Protein AF-Q9BUY7-3-F1 (afdb_monomer_lite)

Foldseek 3Di:
DLLCVLPPPPPQFHDLVSVQSSCCVLPVDGDDPVRSVVLQVVDDPPDNHHHPVSSVVVSVVVVVVVVVVVVVVVVVCLLPVVPPVDHDLVSQVVSCCVVPVPDDSVVSVVVVCVVPVD

Secondary structure (DSSP, 8-state):
-HHHHHSGGG-SEE-HHHHHHHHHHHHSSPPPHHHHHHHHHTS-TTSSSEEHHHHHHHHHHHHHHHHHHHHHHHHHHHH-TT--SS--HHHHHHHHHHH-TTS-HHHHHHHHHHHH--

Radius of gyration: 21.64 Å; chains: 1; bounding box: 47×25×59 Å

Structure (mmCIF, N/CA/C/O backbone):
data_AF-Q9BUY7-3-F1
#
_entry.id   AF-Q9BUY7-3-F1
#
loop_
_atom_site.group_PDB
_atom_site.id
_atom_site.type_symbol
_atom_site.label_atom_id
_atom_site.label_alt_id
_atom_site.label_comp_id
_atom_site.label_asym_id
_atom_site.label_entity_id
_atom_site.label_seq_id
_atom_site.pdbx_PDB_ins_code
_atom_site.Cartn_x
_atom_site.Cartn_y
_atom_site.Cartn_z
_atom_site.occupancy
_atom_site.B_iso_or_equiv
_atom_site.auth_seq_id
_atom_site.auth_comp_id
_atom_site.auth_asym_id
_atom_site.auth_atom_id
_atom_site.pdbx_PDB_model_num
ATOM 1 N N . MET A 1 1 ? 7.498 -10.804 -15.806 1.00 86.81 1 MET A N 1
ATOM 2 C CA . MET A 1 1 ? 6.366 -10.489 -16.703 1.00 86.81 1 MET A CA 1
ATOM 3 C C . MET A 1 1 ? 6.239 -8.985 -16.887 1.00 86.81 1 MET A C 1
ATOM 5 O O . MET A 1 1 ? 6.609 -8.541 -17.957 1.00 86.81 1 MET A O 1
ATOM 9 N N . VAL A 1 2 ? 5.883 -8.197 -15.861 1.00 96.00 2 VAL A N 1
ATOM 10 C CA . VAL A 1 2 ? 5.723 -6.731 -16.019 1.00 96.00 2 VAL A CA 1
ATOM 11 C C . VAL A 1 2 ? 6.995 -6.019 -16.479 1.00 96.00 2 VAL A C 1
ATOM 13 O O . VAL A 1 2 ? 6.930 -5.287 -17.450 1.00 96.00 2 VAL A O 1
ATOM 16 N N . PHE A 1 3 ? 8.156 -6.278 -15.862 1.00 96.69 3 PHE A N 1
ATOM 17 C CA . PHE A 1 3 ? 9.410 -5.631 -16.286 1.00 96.69 3 PHE A CA 1
ATOM 18 C C . PHE A 1 3 ? 9.669 -5.812 -17.788 1.00 96.69 3 PHE A C 1
ATOM 20 O O . PHE A 1 3 ? 9.788 -4.838 -18.512 1.00 96.69 3 PHE A O 1
ATOM 27 N N . LYS A 1 4 ? 9.656 -7.063 -18.268 1.00 96.25 4 LYS A N 1
ATOM 28 C CA . LYS A 1 4 ? 9.855 -7.379 -19.691 1.00 96.25 4 LYS A CA 1
ATOM 29 C C . LYS A 1 4 ? 8.769 -6.795 -20.601 1.00 96.25 4 LYS A C 1
ATOM 31 O O . LYS A 1 4 ? 9.050 -6.545 -21.759 1.00 96.25 4 LYS A O 1
ATOM 36 N N . ALA A 1 5 ? 7.544 -6.634 -20.099 1.00 96.25 5 ALA A N 1
ATOM 37 C CA . ALA A 1 5 ? 6.442 -6.052 -20.862 1.00 96.25 5 ALA A CA 1
ATOM 38 C C . ALA A 1 5 ? 6.545 -4.523 -20.978 1.00 96.25 5 ALA A C 1
ATOM 40 O O . ALA A 1 5 ? 5.991 -3.958 -21.911 1.00 96.25 5 ALA A O 1
ATOM 41 N N . CYS A 1 6 ? 7.219 -3.864 -20.032 1.00 96.94 6 CYS A N 1
ATOM 42 C CA . CYS A 1 6 ? 7.407 -2.413 -20.030 1.00 96.94 6 CYS A CA 1
ATOM 43 C C . CYS A 1 6 ? 8.760 -1.974 -20.597 1.00 96.94 6 CYS A C 1
ATOM 45 O O . CYS A 1 6 ? 8.891 -0.817 -20.970 1.00 96.94 6 CYS A O 1
ATOM 47 N N . ASP A 1 7 ? 9.760 -2.857 -20.630 1.00 96.25 7 ASP A N 1
ATOM 48 C CA . ASP A 1 7 ? 11.069 -2.610 -21.241 1.00 96.25 7 ASP A CA 1
ATOM 49 C C . ASP A 1 7 ? 10.941 -2.575 -22.772 1.00 96.25 7 ASP A C 1
ATOM 51 O O . ASP A 1 7 ? 11.234 -3.556 -23.465 1.00 96.25 7 ASP A O 1
ATOM 55 N N . GLU A 1 8 ? 10.431 -1.448 -23.277 1.00 90.12 8 GLU A N 1
ATOM 56 C CA . GLU A 1 8 ? 10.335 -1.158 -24.707 1.00 90.12 8 GLU A CA 1
ATOM 57 C C . GLU A 1 8 ? 11.715 -1.312 -25.349 1.00 90.12 8 GLU A C 1
ATOM 59 O O . GLU A 1 8 ? 12.708 -0.842 -24.795 1.00 90.12 8 GLU A O 1
ATOM 64 N N . ASP A 1 9 ? 11.772 -1.985 -26.496 1.00 91.06 9 ASP A N 1
ATOM 65 C CA . ASP A 1 9 ? 12.999 -2.324 -27.232 1.00 91.06 9 ASP A CA 1
ATOM 66 C C . ASP A 1 9 ? 13.968 -3.288 -26.521 1.00 91.06 9 ASP A C 1
ATOM 68 O O . ASP A 1 9 ? 15.078 -3.507 -27.001 1.00 91.06 9 ASP A O 1
ATOM 72 N N . HIS A 1 10 ? 13.556 -3.917 -25.411 1.00 93.19 10 HIS A N 1
ATOM 73 C CA . HIS A 1 10 ? 14.357 -4.919 -24.689 1.00 93.19 10 HIS A CA 1
ATOM 74 C C . HIS A 1 10 ? 15.748 -4.413 -24.269 1.00 93.19 10 HIS A C 1
ATOM 76 O O . HIS A 1 10 ? 16.751 -5.124 -24.377 1.00 93.19 10 HIS A O 1
ATOM 82 N N . LYS A 1 11 ? 15.810 -3.180 -23.762 1.00 94.31 11 LYS A N 1
ATOM 83 C CA . LYS A 1 11 ? 17.046 -2.482 -23.377 1.00 94.31 11 LYS A CA 1
ATOM 84 C C . LYS A 1 11 ? 17.710 -3.096 -22.141 1.00 94.31 11 LYS A C 1
ATOM 86 O O . LYS A 1 11 ? 18.879 -2.832 -21.864 1.00 94.31 11 LYS A O 1
ATOM 91 N N . GLY A 1 12 ? 16.962 -3.875 -21.358 1.00 94.44 12 GLY A N 1
ATOM 92 C CA . GLY A 1 12 ? 17.393 -4.440 -20.081 1.00 94.44 12 GLY A CA 1
ATOM 93 C C . GLY A 1 12 ? 17.188 -3.501 -18.888 1.00 94.44 12 GLY A C 1
ATOM 94 O O . GLY A 1 12 ? 17.586 -3.838 -17.769 1.00 94.44 12 GLY A O 1
ATOM 95 N N . TYR A 1 13 ? 16.556 -2.342 -19.092 1.00 94.94 13 TYR A N 1
ATOM 96 C CA . TYR A 1 13 ? 16.256 -1.358 -18.053 1.00 94.94 13 TYR A CA 1
ATOM 97 C C . TYR A 1 13 ? 14.959 -0.606 -18.361 1.00 94.94 13 TYR A C 1
ATOM 99 O O . TYR A 1 13 ? 14.619 -0.382 -19.516 1.00 94.94 13 TYR A O 1
ATOM 107 N N . LEU A 1 14 ? 14.259 -0.149 -17.321 1.00 95.75 14 LEU A N 1
ATOM 108 C CA . LEU A 1 14 ? 13.078 0.696 -17.487 1.00 95.75 14 LEU A CA 1
ATOM 109 C C . LEU A 1 14 ? 13.476 2.166 -17.530 1.00 95.75 14 LEU A C 1
ATOM 111 O O . LEU A 1 14 ? 14.075 2.694 -16.585 1.00 95.75 14 LEU A O 1
ATOM 115 N N . SER A 1 15 ? 13.086 2.828 -18.614 1.00 94.25 15 SER A N 1
ATOM 116 C CA . SER A 1 15 ? 13.081 4.280 -18.710 1.00 94.25 15 SER A CA 1
ATOM 117 C C . SER A 1 15 ? 12.104 4.903 -17.700 1.00 94.25 15 SER A C 1
ATOM 119 O O . SER A 1 15 ? 11.340 4.232 -16.996 1.00 94.25 15 SER A O 1
ATOM 121 N N . ARG A 1 16 ? 12.092 6.236 -17.646 1.00 93.50 16 ARG A N 1
ATOM 122 C CA . ARG A 1 16 ? 11.114 6.988 -16.855 1.00 93.50 16 ARG A CA 1
ATOM 123 C C . ARG A 1 16 ? 9.673 6.723 -17.275 1.00 93.50 16 ARG A C 1
ATOM 125 O O . ARG A 1 16 ? 8.804 6.672 -16.404 1.00 93.50 16 ARG A O 1
ATOM 132 N N . GLU A 1 17 ? 9.419 6.564 -18.567 1.00 94.19 17 GLU A N 1
ATOM 133 C CA . GLU A 1 17 ? 8.074 6.295 -19.074 1.00 94.19 17 GLU A CA 1
ATOM 134 C C . GLU A 1 17 ? 7.699 4.823 -18.871 1.00 94.19 17 GLU A C 1
ATOM 136 O O . GLU A 1 17 ? 6.629 4.540 -18.331 1.00 94.19 17 GLU A O 1
ATOM 141 N N . ASP A 1 18 ? 8.629 3.902 -19.123 1.00 96.12 18 ASP A N 1
ATOM 142 C CA . ASP A 1 18 ? 8.462 2.464 -18.884 1.00 96.12 18 ASP A CA 1
ATOM 143 C C . ASP A 1 18 ? 8.102 2.191 -17.416 1.00 96.12 18 ASP A C 1
ATOM 145 O O . ASP A 1 18 ? 7.201 1.408 -17.105 1.00 96.12 18 ASP A O 1
ATOM 149 N N . PHE A 1 19 ? 8.770 2.882 -16.483 1.00 95.44 19 PHE A N 1
ATOM 150 C CA . PHE A 1 19 ? 8.472 2.773 -15.059 1.00 95.44 19 PHE A CA 1
ATOM 151 C C . PHE A 1 19 ? 7.055 3.242 -14.724 1.00 95.44 19 PHE A C 1
ATOM 153 O O . PHE A 1 19 ? 6.371 2.597 -13.928 1.00 95.44 19 PHE A O 1
ATOM 160 N N . LYS A 1 20 ? 6.574 4.335 -15.331 1.00 96.62 20 LYS A N 1
ATOM 161 C CA . LYS A 1 20 ? 5.190 4.791 -15.128 1.00 96.62 20 LYS A CA 1
ATOM 162 C C . LYS A 1 20 ? 4.201 3.737 -15.610 1.00 96.62 20 LYS A C 1
ATOM 164 O O . LYS A 1 20 ? 3.258 3.432 -14.879 1.00 96.62 20 LYS A O 1
ATOM 169 N N . THR A 1 21 ? 4.439 3.155 -16.785 1.00 96.62 21 THR A N 1
ATOM 170 C CA . THR A 1 21 ? 3.627 2.056 -17.325 1.00 96.62 21 THR A CA 1
ATOM 171 C C . THR A 1 21 ? 3.623 0.868 -16.366 1.00 96.62 21 THR A C 1
ATOM 173 O O . THR A 1 21 ? 2.558 0.362 -16.009 1.00 96.62 21 THR A O 1
ATOM 176 N N . ALA A 1 22 ? 4.788 0.490 -15.839 1.00 97.12 22 ALA A N 1
ATOM 177 C CA . ALA A 1 22 ? 4.902 -0.590 -14.869 1.00 97.12 22 ALA A CA 1
ATOM 178 C C . ALA A 1 22 ? 4.129 -0.305 -13.568 1.00 97.12 22 ALA A C 1
ATOM 180 O O . ALA A 1 22 ? 3.492 -1.209 -13.021 1.00 97.12 22 ALA A O 1
ATOM 181 N N . VAL A 1 23 ? 4.138 0.941 -13.076 1.00 96.75 23 VAL A N 1
ATOM 182 C CA . VAL A 1 23 ? 3.358 1.333 -11.891 1.00 96.75 23 VAL A CA 1
ATOM 183 C C . VAL A 1 23 ? 1.857 1.236 -12.161 1.00 96.75 23 VAL A C 1
ATOM 185 O O . VAL A 1 23 ? 1.138 0.703 -11.315 1.00 96.75 23 VAL A O 1
ATOM 188 N N . VA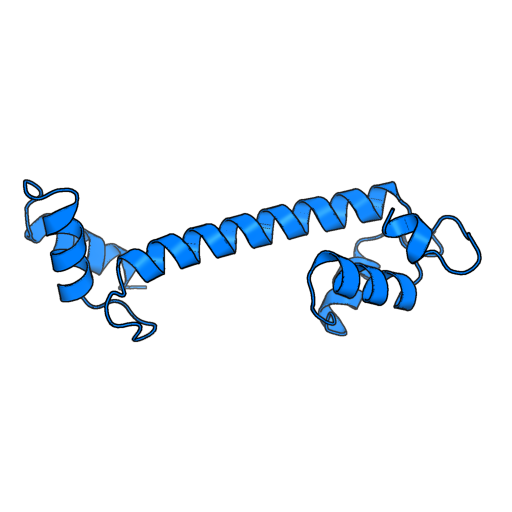L A 1 24 ? 1.388 1.666 -13.335 1.00 96.94 24 VAL A N 1
ATOM 189 C CA . VAL A 1 24 ? -0.023 1.521 -13.729 1.00 96.94 24 VAL A CA 1
ATOM 190 C C . VAL A 1 24 ? -0.416 0.044 -13.781 1.00 96.94 24 VAL A C 1
ATOM 192 O O . VAL A 1 24 ? -1.414 -0.334 -13.172 1.00 96.94 24 VAL A O 1
ATOM 195 N N . MET A 1 25 ? 0.389 -0.810 -14.421 1.00 97.00 25 MET A N 1
ATOM 196 C CA . MET A 1 25 ? 0.098 -2.246 -14.532 1.00 97.00 25 MET A CA 1
ATOM 197 C C . MET A 1 25 ? 0.087 -2.970 -13.178 1.00 97.00 25 MET A C 1
ATOM 199 O O . MET A 1 25 ? -0.680 -3.911 -12.992 1.00 97.00 25 MET A O 1
ATOM 203 N N . LEU A 1 26 ? 0.944 -2.569 -12.233 1.00 96.44 26 LEU A N 1
ATOM 204 C CA . LEU A 1 26 ? 1.075 -3.252 -10.939 1.00 96.44 26 LEU A CA 1
ATOM 205 C C . LEU A 1 26 ? 0.160 -2.709 -9.845 1.00 96.44 26 LEU A C 1
ATOM 207 O O . LEU A 1 26 ? -0.237 -3.468 -8.961 1.00 96.44 26 LEU A O 1
ATOM 211 N N . PHE A 1 27 ? -0.107 -1.404 -9.853 1.00 95.19 27 PHE A N 1
ATOM 212 C CA . PHE A 1 27 ? -0.766 -0.705 -8.749 1.00 95.19 27 PHE A CA 1
ATOM 213 C C . PHE A 1 27 ? -2.045 0.027 -9.168 1.00 95.19 27 PHE A C 1
ATOM 215 O O . PHE A 1 27 ? -2.739 0.547 -8.300 1.00 95.19 27 PHE A O 1
ATOM 222 N N . GLY A 1 28 ? -2.368 0.073 -10.464 1.00 95.19 28 GLY A N 1
ATOM 223 C CA . GLY A 1 28 ? -3.630 0.621 -10.964 1.00 95.19 28 GLY A CA 1
ATOM 224 C C . GLY A 1 28 ? -3.734 2.146 -10.916 1.00 95.19 28 GLY A C 1
ATOM 225 O O . GLY A 1 28 ? -4.837 2.676 -11.008 1.00 95.19 28 GLY A O 1
ATOM 226 N N . TYR A 1 29 ? -2.620 2.868 -10.762 1.00 95.56 29 TYR A N 1
ATOM 227 C CA . TYR A 1 29 ? -2.623 4.331 -10.775 1.00 95.56 29 TYR A CA 1
ATOM 228 C C . TYR A 1 29 ? -1.416 4.906 -11.513 1.00 95.56 29 TYR A C 1
ATOM 230 O O . TYR A 1 29 ? -0.364 4.275 -11.619 1.00 95.56 29 TYR A O 1
ATOM 238 N N . LYS A 1 30 ? -1.571 6.139 -12.004 1.00 96.06 30 LYS A N 1
ATOM 239 C CA . LYS A 1 30 ? -0.498 6.902 -12.644 1.00 96.06 30 LYS A CA 1
ATOM 240 C C . LYS A 1 30 ? 0.350 7.602 -11.573 1.00 96.06 30 LYS A C 1
ATOM 242 O O . LYS A 1 30 ? -0.189 8.470 -10.884 1.00 96.06 30 LYS A O 1
ATOM 247 N N . PRO A 1 31 ? 1.646 7.274 -11.424 1.00 96.25 31 PRO A N 1
ATOM 248 C CA . PRO A 1 31 ? 2.490 7.926 -10.430 1.00 96.25 31 PRO A CA 1
ATOM 249 C C . PRO A 1 31 ? 2.680 9.409 -10.751 1.00 96.25 31 PRO A C 1
ATOM 251 O O . PRO A 1 31 ? 2.721 9.818 -11.917 1.00 96.25 31 PRO A O 1
ATOM 254 N N . SER A 1 32 ? 2.798 10.222 -9.701 1.00 96.25 32 SER A N 1
ATOM 255 C CA . SER A 1 32 ? 3.041 11.658 -9.842 1.00 96.25 32 SER A CA 1
ATOM 256 C C . SER A 1 32 ? 4.475 11.931 -10.301 1.00 96.25 32 SER A C 1
ATOM 258 O O . SER A 1 32 ? 5.361 11.084 -10.170 1.00 96.25 32 SER A O 1
ATOM 260 N N . LYS A 1 33 ? 4.736 13.145 -10.804 1.00 94.94 33 LYS A N 1
ATOM 261 C CA . LYS A 1 33 ? 6.099 13.558 -11.173 1.00 94.94 33 LYS A CA 1
ATOM 262 C C . LYS A 1 33 ? 7.069 13.400 -9.993 1.00 94.94 33 LYS A C 1
ATOM 264 O O . LYS A 1 33 ? 8.143 12.845 -10.183 1.00 94.94 33 LYS A O 1
ATOM 269 N N . ILE A 1 34 ? 6.641 13.810 -8.798 1.00 95.38 34 ILE A N 1
ATOM 270 C CA . ILE A 1 34 ? 7.428 13.742 -7.558 1.00 95.38 34 ILE A CA 1
ATOM 271 C C . ILE A 1 34 ? 7.753 12.291 -7.191 1.00 95.38 34 ILE A C 1
ATOM 273 O O . ILE A 1 34 ? 8.882 11.990 -6.817 1.00 95.38 34 ILE A O 1
ATOM 277 N N . GLU A 1 35 ? 6.789 11.377 -7.322 1.00 93.88 35 GLU A N 1
ATOM 278 C CA . GLU A 1 35 ? 7.015 9.962 -7.023 1.00 93.88 35 GLU A CA 1
ATOM 279 C C . GLU A 1 35 ? 8.054 9.353 -7.969 1.00 93.88 35 GLU A C 1
ATOM 281 O O . GLU A 1 35 ? 8.986 8.684 -7.522 1.00 93.88 35 GLU A O 1
ATOM 286 N N . VAL A 1 36 ? 7.926 9.619 -9.272 1.00 94.69 36 VAL A N 1
ATOM 287 C CA . VAL A 1 36 ? 8.891 9.123 -10.256 1.00 94.69 36 VAL A CA 1
ATOM 288 C C . VAL A 1 36 ? 10.263 9.761 -10.044 1.00 94.69 36 VAL A C 1
ATOM 290 O O . VAL A 1 36 ? 11.259 9.052 -10.107 1.00 94.69 36 VAL A O 1
ATOM 293 N N . ASP A 1 37 ? 10.335 11.063 -9.748 1.00 93.25 37 ASP A N 1
ATOM 294 C CA . ASP A 1 37 ? 11.597 11.751 -9.437 1.00 93.25 37 ASP A CA 1
ATOM 295 C C . ASP A 1 37 ? 12.288 11.132 -8.222 1.00 93.25 37 ASP A C 1
ATOM 297 O O . ASP A 1 37 ? 13.475 10.836 -8.292 1.00 93.25 37 ASP A O 1
ATOM 301 N N . SER A 1 38 ? 11.541 10.858 -7.150 1.00 92.69 38 SER A N 1
ATOM 302 C CA . SER A 1 38 ? 12.076 10.236 -5.937 1.00 92.69 38 SER A CA 1
ATOM 303 C C . SER A 1 38 ? 12.622 8.830 -6.192 1.00 92.69 38 SER A C 1
ATOM 305 O O . SER A 1 38 ? 13.688 8.475 -5.682 1.00 92.69 38 SER A O 1
ATOM 307 N N . VAL A 1 39 ? 11.923 8.032 -7.006 1.00 92.44 39 VAL A N 1
ATOM 308 C CA . VAL A 1 39 ? 12.422 6.715 -7.410 1.00 92.44 39 VAL A CA 1
ATOM 309 C C . VAL A 1 39 ? 13.681 6.875 -8.251 1.00 92.44 39 VAL A C 1
ATOM 311 O O . VAL A 1 39 ? 14.689 6.244 -7.942 1.00 92.44 39 VAL A O 1
ATOM 314 N N . MET A 1 40 ? 13.658 7.750 -9.256 1.00 90.19 40 MET A N 1
ATOM 315 C CA . MET A 1 40 ? 14.789 7.929 -10.163 1.00 90.19 40 MET A CA 1
ATOM 316 C C . MET A 1 40 ? 16.038 8.468 -9.464 1.00 90.19 40 MET A C 1
ATOM 318 O O . MET A 1 40 ? 17.134 7.993 -9.741 1.00 90.19 40 MET A O 1
ATOM 322 N N . SER A 1 41 ? 15.885 9.370 -8.493 1.00 89.50 41 SER A N 1
ATOM 323 C CA . SER A 1 41 ? 17.006 9.891 -7.701 1.00 89.50 41 SER A CA 1
ATOM 324 C C . SER A 1 41 ? 17.641 8.852 -6.774 1.00 89.50 41 SER A C 1
ATOM 326 O O . SER A 1 41 ? 18.756 9.052 -6.308 1.00 89.50 41 SER A O 1
ATOM 328 N N . SER A 1 42 ? 16.930 7.763 -6.463 1.00 86.50 42 SER A N 1
ATOM 329 C CA . SER A 1 42 ? 17.433 6.691 -5.591 1.00 86.50 42 SER A CA 1
ATOM 330 C C . SER A 1 42 ? 18.246 5.623 -6.331 1.00 86.50 42 SER A C 1
ATOM 332 O O . SER A 1 42 ? 18.798 4.720 -5.700 1.00 86.50 42 SER A O 1
ATOM 334 N N . ILE A 1 43 ? 18.307 5.704 -7.662 1.00 86.31 43 ILE A N 1
ATOM 335 C CA . ILE A 1 43 ? 19.023 4.756 -8.516 1.00 86.31 43 ILE A CA 1
ATOM 336 C C . ILE A 1 43 ? 20.435 5.282 -8.772 1.00 86.31 43 ILE A C 1
ATOM 338 O O . ILE A 1 43 ? 20.684 6.485 -8.748 1.00 86.31 43 ILE A O 1
ATOM 342 N N . ASN A 1 44 ? 21.365 4.367 -9.042 1.00 80.69 44 ASN A N 1
ATOM 343 C CA . ASN A 1 44 ? 22.721 4.709 -9.444 1.00 80.69 44 ASN A CA 1
ATOM 344 C C . ASN A 1 44 ? 22.711 5.640 -10.683 1.00 80.69 44 ASN A C 1
ATOM 346 O O . ASN A 1 44 ? 22.230 5.216 -11.740 1.00 80.69 44 ASN A O 1
ATOM 350 N N . PRO A 1 45 ? 23.278 6.859 -10.592 1.00 79.06 45 PRO A N 1
ATOM 351 C CA . PRO A 1 45 ? 23.306 7.816 -11.701 1.00 79.06 45 PRO A CA 1
ATOM 352 C C . PRO A 1 45 ? 24.094 7.315 -12.920 1.00 79.06 45 PRO A C 1
ATOM 354 O O . PRO A 1 45 ? 23.908 7.831 -14.016 1.00 79.06 45 PRO A O 1
ATOM 357 N N . ASN A 1 46 ? 24.930 6.283 -12.762 1.00 81.50 46 ASN A N 1
ATOM 358 C CA . ASN A 1 46 ? 25.673 5.660 -13.860 1.00 81.50 46 ASN A CA 1
ATOM 359 C C . ASN A 1 46 ? 24.826 4.684 -14.694 1.00 81.50 46 ASN A C 1
ATOM 361 O O . ASN A 1 46 ? 25.346 4.057 -15.614 1.00 81.50 46 ASN A O 1
ATOM 365 N N . THR A 1 47 ? 23.548 4.497 -14.358 1.00 82.06 47 THR A N 1
ATOM 366 C CA . THR A 1 47 ? 22.644 3.611 -15.099 1.00 82.06 47 THR A CA 1
ATOM 367 C C . THR A 1 47 ? 21.675 4.416 -15.957 1.00 82.06 47 THR A C 1
ATOM 369 O O . THR A 1 47 ? 21.184 5.464 -15.547 1.00 82.06 47 THR A O 1
ATOM 372 N N . SER A 1 48 ? 21.364 3.907 -17.151 1.00 86.06 48 SER A N 1
ATOM 373 C CA . SER A 1 48 ? 20.422 4.540 -18.089 1.00 86.06 48 SER A CA 1
ATOM 374 C C . SER A 1 48 ? 18.955 4.476 -17.633 1.00 86.06 48 SER A C 1
ATOM 376 O O . SER A 1 48 ? 18.091 5.105 -18.242 1.00 86.06 48 SER A O 1
ATOM 378 N N . GLY A 1 49 ? 18.658 3.721 -16.570 1.00 92.50 49 GLY A N 1
ATOM 379 C CA . GLY A 1 49 ? 17.324 3.568 -15.997 1.00 92.50 49 GLY A CA 1
ATOM 380 C C . GLY A 1 49 ? 17.271 2.478 -14.926 1.00 92.50 49 GLY A C 1
ATOM 381 O O . GLY A 1 49 ? 18.293 2.048 -14.393 1.00 92.50 49 GLY A O 1
ATOM 382 N N . ILE A 1 50 ? 16.066 2.013 -14.596 1.00 94.81 50 ILE A N 1
ATOM 383 C CA . ILE A 1 50 ? 15.865 1.030 -13.524 1.00 94.81 50 ILE A CA 1
ATOM 384 C C . ILE A 1 50 ? 16.169 -0.378 -14.040 1.00 94.81 50 ILE A C 1
ATOM 386 O O . ILE A 1 50 ? 15.402 -0.936 -14.823 1.00 94.81 50 ILE A O 1
ATOM 390 N N . LEU A 1 51 ? 17.237 -0.993 -13.538 1.00 94.69 51 LEU A N 1
ATOM 391 C CA . LEU A 1 51 ? 17.524 -2.413 -13.767 1.00 94.69 51 LEU A CA 1
ATOM 392 C C . LEU A 1 51 ? 16.517 -3.321 -13.049 1.00 94.69 51 LEU A C 1
ATOM 394 O O . LEU A 1 51 ? 15.895 -2.925 -12.060 1.00 94.69 51 LEU A O 1
ATOM 398 N N . LEU A 1 52 ? 16.399 -4.571 -13.506 1.00 94.69 52 LEU A N 1
ATOM 399 C CA . LEU A 1 52 ? 15.445 -5.549 -12.967 1.00 94.69 52 LEU A CA 1
ATOM 400 C C . LEU A 1 52 ? 15.514 -5.680 -11.439 1.00 94.69 52 LEU A C 1
ATOM 402 O O . LEU A 1 52 ? 14.477 -5.673 -10.780 1.00 94.69 52 LEU A O 1
ATOM 406 N N . GLU A 1 53 ? 16.713 -5.762 -10.866 1.00 93.50 53 GLU A N 1
ATOM 407 C CA . GLU A 1 53 ? 16.889 -5.878 -9.415 1.00 93.50 53 GLU A CA 1
ATOM 408 C C . GLU A 1 53 ? 16.370 -4.639 -8.669 1.00 93.50 53 GLU A C 1
ATOM 410 O O . GLU A 1 53 ? 15.598 -4.755 -7.712 1.00 93.50 53 GLU A O 1
ATOM 415 N N . GLY A 1 54 ? 16.713 -3.444 -9.161 1.00 93.44 54 GLY A N 1
ATOM 416 C CA . GLY A 1 54 ? 16.200 -2.184 -8.627 1.00 93.44 54 GLY A CA 1
ATOM 417 C C . GLY A 1 54 ? 14.674 -2.121 -8.704 1.00 93.44 54 GLY A C 1
ATOM 418 O O . GLY A 1 54 ? 14.013 -1.793 -7.716 1.00 93.44 54 GLY A O 1
ATOM 419 N N . PHE A 1 55 ? 14.103 -2.530 -9.839 1.00 95.25 55 PHE A N 1
ATOM 420 C CA . PHE A 1 55 ? 12.658 -2.593 -10.038 1.00 95.25 55 PHE A CA 1
ATOM 421 C C . PHE A 1 55 ? 11.981 -3.539 -9.041 1.00 95.25 55 PHE A C 1
ATOM 423 O O . PHE A 1 55 ? 10.993 -3.161 -8.410 1.00 95.25 55 PHE A O 1
ATOM 430 N N . LEU A 1 56 ? 12.523 -4.744 -8.842 1.00 95.50 56 LEU A N 1
ATOM 431 C CA . LEU A 1 56 ? 11.988 -5.707 -7.877 1.00 95.50 56 LEU A CA 1
ATOM 432 C C . LEU A 1 56 ? 12.018 -5.153 -6.448 1.00 95.50 56 LEU A C 1
ATOM 434 O O . LEU A 1 56 ? 11.033 -5.297 -5.720 1.00 95.50 56 LEU A O 1
ATOM 438 N N . ASN A 1 57 ? 13.093 -4.465 -6.057 1.00 94.56 57 ASN A N 1
ATOM 439 C CA . ASN A 1 57 ? 13.185 -3.836 -4.740 1.00 94.56 57 ASN A CA 1
ATOM 440 C C . ASN A 1 57 ? 12.146 -2.716 -4.557 1.00 94.56 57 ASN A C 1
ATOM 442 O O . ASN A 1 57 ? 11.494 -2.650 -3.513 1.00 94.56 57 ASN A O 1
ATOM 446 N N . ILE A 1 58 ? 11.949 -1.869 -5.574 1.00 94.31 58 ILE A N 1
ATOM 447 C CA . ILE A 1 58 ? 10.928 -0.808 -5.565 1.00 94.31 58 ILE A CA 1
ATOM 448 C C . ILE A 1 58 ? 9.531 -1.419 -5.421 1.00 94.31 58 ILE A C 1
ATOM 450 O O . ILE A 1 58 ? 8.771 -1.034 -4.531 1.00 94.31 58 ILE A O 1
ATOM 454 N N . VAL A 1 59 ? 9.195 -2.406 -6.259 1.00 95.19 59 VAL A N 1
ATOM 455 C CA . VAL A 1 59 ? 7.882 -3.066 -6.240 1.00 95.19 59 VAL A CA 1
ATOM 456 C C . VAL A 1 59 ? 7.628 -3.749 -4.899 1.00 95.19 59 VAL A C 1
ATOM 458 O O . VAL A 1 59 ? 6.530 -3.615 -4.358 1.00 95.19 59 VAL A O 1
ATOM 461 N N . ARG A 1 60 ? 8.632 -4.431 -4.331 1.00 95.75 60 ARG A N 1
ATOM 462 C CA . ARG A 1 60 ? 8.539 -5.078 -3.016 1.00 95.75 60 ARG A CA 1
ATOM 463 C C . ARG A 1 60 ? 8.221 -4.064 -1.918 1.00 95.75 60 ARG A C 1
ATOM 465 O O . ARG A 1 60 ? 7.180 -4.192 -1.277 1.00 95.75 60 ARG A O 1
ATOM 472 N N . LYS A 1 61 ? 9.049 -3.022 -1.761 1.00 94.56 61 LYS A N 1
ATOM 473 C CA . LYS A 1 61 ? 8.845 -1.966 -0.750 1.00 94.56 61 LYS A CA 1
ATOM 474 C C . LYS A 1 61 ? 7.467 -1.317 -0.879 1.00 94.56 61 LYS A C 1
ATOM 476 O O . LYS A 1 61 ? 6.783 -1.058 0.108 1.00 94.56 61 LYS A O 1
ATOM 481 N N . LYS A 1 62 ? 7.023 -1.081 -2.114 1.00 93.44 62 LYS A N 1
ATOM 482 C CA . LYS A 1 62 ? 5.738 -0.438 -2.390 1.00 93.44 62 LYS A CA 1
ATOM 483 C C . LYS A 1 62 ? 4.544 -1.348 -2.096 1.00 93.44 62 LYS A C 1
ATOM 485 O O . LYS A 1 62 ? 3.550 -0.873 -1.548 1.00 93.44 62 LYS A O 1
ATOM 490 N N . LYS A 1 63 ? 4.646 -2.651 -2.389 1.00 94.62 63 LYS A N 1
ATOM 491 C CA . LYS A 1 63 ? 3.643 -3.651 -1.988 1.00 94.62 63 LYS A CA 1
ATOM 492 C C . LYS A 1 63 ? 3.569 -3.812 -0.470 1.00 94.62 63 LYS A C 1
ATOM 494 O O . LYS A 1 63 ? 2.465 -3.878 0.061 1.00 94.62 63 LYS A O 1
ATOM 499 N N . GLU A 1 64 ? 4.705 -3.813 0.226 1.00 95.56 64 GLU A N 1
ATOM 500 C CA . GLU A 1 64 ? 4.758 -3.831 1.696 1.00 95.56 64 GLU A CA 1
ATOM 501 C C . GLU A 1 64 ? 4.055 -2.598 2.288 1.00 95.56 64 GLU A C 1
ATOM 503 O O . GLU A 1 64 ? 3.149 -2.734 3.110 1.00 95.56 64 GLU A O 1
ATOM 508 N N . ALA A 1 65 ? 4.372 -1.398 1.789 1.00 92.25 65 ALA A N 1
ATOM 509 C CA . ALA A 1 65 ? 3.728 -0.159 2.225 1.00 92.25 65 ALA A CA 1
ATOM 510 C C . ALA A 1 65 ? 2.219 -0.111 1.910 1.00 92.25 65 ALA A C 1
ATOM 512 O O . ALA A 1 65 ? 1.435 0.458 2.671 1.00 92.25 65 ALA A O 1
ATOM 513 N N . GLN A 1 66 ? 1.780 -0.682 0.784 1.00 91.38 66 GLN A N 1
ATOM 514 C CA . GLN A 1 66 ? 0.356 -0.803 0.464 1.00 91.38 66 GLN A CA 1
ATOM 515 C C . GLN A 1 66 ? -0.350 -1.795 1.394 1.00 91.38 66 GLN A C 1
ATOM 517 O O . GLN A 1 66 ? -1.446 -1.498 1.860 1.00 91.38 66 GLN A O 1
ATOM 522 N N . ARG A 1 67 ? 0.278 -2.935 1.706 1.00 91.00 67 ARG A N 1
ATOM 523 C CA . ARG A 1 67 ? -0.266 -3.919 2.649 1.00 91.00 67 ARG A CA 1
ATOM 524 C C . ARG A 1 67 ? -0.473 -3.300 4.030 1.00 91.00 67 ARG A C 1
ATOM 526 O O . ARG A 1 67 ? -1.580 -3.386 4.546 1.00 91.00 67 ARG A O 1
ATOM 533 N N . TYR A 1 68 ? 0.541 -2.617 4.565 1.00 91.50 68 TYR A N 1
ATOM 534 C CA . TYR A 1 68 ? 0.444 -1.936 5.860 1.00 91.50 68 TYR A CA 1
ATOM 535 C C . TYR A 1 68 ? -0.682 -0.890 5.876 1.00 91.50 68 TYR A C 1
ATOM 537 O O . TYR A 1 68 ? -1.523 -0.886 6.770 1.00 91.50 68 TYR A O 1
ATOM 545 N N . ARG A 1 69 ? -0.774 -0.042 4.840 1.00 91.62 69 ARG A N 1
ATOM 546 C CA . ARG A 1 69 ? -1.864 0.945 4.728 1.00 91.62 69 ARG A CA 1
ATOM 547 C C . ARG A 1 69 ? -3.247 0.298 4.647 1.00 91.62 69 ARG A C 1
ATOM 549 O O . ARG A 1 69 ? -4.196 0.828 5.221 1.00 91.62 69 ARG A O 1
ATOM 556 N N . ASN A 1 70 ? -3.369 -0.822 3.940 1.00 92.06 70 ASN A N 1
ATOM 557 C CA . ASN A 1 70 ? -4.625 -1.559 3.840 1.00 92.06 70 ASN A CA 1
ATOM 558 C C . ASN A 1 70 ? -5.018 -2.192 5.179 1.00 92.06 70 ASN A C 1
ATOM 560 O O . ASN A 1 70 ? -6.191 -2.156 5.527 1.00 92.06 70 ASN A O 1
ATOM 564 N N . GLU A 1 71 ? -4.054 -2.717 5.935 1.00 93.81 71 GLU A N 1
ATOM 565 C CA . GLU A 1 71 ? -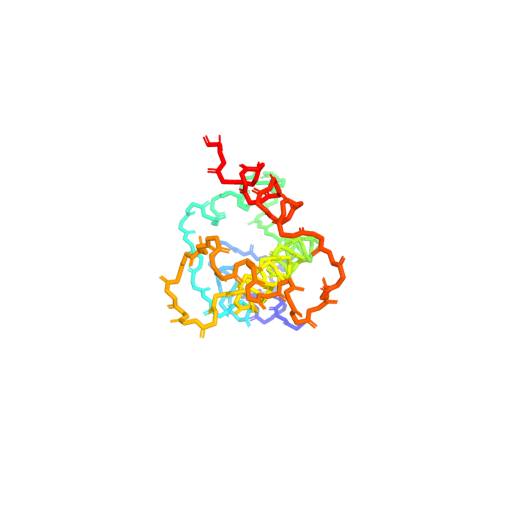4.277 -3.272 7.273 1.00 93.81 71 GLU A CA 1
ATOM 566 C C . GLU A 1 71 ? -4.754 -2.195 8.252 1.00 93.81 71 GLU A C 1
ATOM 568 O O . GLU A 1 71 ? -5.802 -2.355 8.873 1.00 93.81 71 GLU A O 1
ATOM 573 N N . VAL A 1 72 ? -4.072 -1.045 8.299 1.00 92.88 72 VAL A N 1
ATOM 574 C CA . VAL A 1 72 ? -4.496 0.104 9.116 1.00 92.88 72 VAL A CA 1
ATOM 575 C C . VAL A 1 72 ? -5.898 0.572 8.725 1.00 92.88 72 VAL A C 1
ATOM 577 O O . VAL A 1 72 ? -6.736 0.791 9.596 1.00 92.88 72 VAL A O 1
ATOM 580 N N . ARG A 1 73 ? -6.189 0.689 7.420 1.00 93.56 73 ARG A N 1
ATOM 581 C CA . ARG A 1 73 ? -7.528 1.062 6.942 1.00 93.56 73 ARG A CA 1
ATOM 582 C C . ARG A 1 73 ? -8.578 0.032 7.353 1.00 93.56 73 ARG A C 1
ATOM 584 O O . ARG A 1 73 ? -9.649 0.428 7.791 1.00 93.56 73 ARG A O 1
ATOM 591 N N . HIS A 1 74 ? -8.283 -1.259 7.228 1.00 92.69 74 HIS A N 1
ATOM 592 C CA . HIS A 1 74 ? -9.216 -2.318 7.600 1.00 92.69 74 HIS A CA 1
ATOM 593 C C . HIS A 1 74 ? -9.538 -2.283 9.097 1.00 92.69 74 HIS A C 1
ATOM 595 O O . HIS A 1 74 ? -10.709 -2.322 9.469 1.00 92.69 74 HIS A O 1
ATOM 601 N N . ILE A 1 75 ? -8.512 -2.120 9.939 1.00 91.12 75 ILE A N 1
ATOM 602 C CA . ILE A 1 75 ? -8.678 -1.941 11.384 1.00 91.12 75 ILE A CA 1
ATOM 603 C C . ILE A 1 75 ? -9.538 -0.708 11.650 1.00 91.12 75 ILE A C 1
ATOM 605 O O . ILE A 1 75 ? -10.549 -0.817 12.329 1.00 91.12 75 ILE A O 1
ATOM 609 N N . PHE A 1 76 ? -9.199 0.445 11.072 1.00 93.12 76 PHE A N 1
ATOM 610 C CA . PHE A 1 76 ? -9.957 1.680 11.270 1.00 93.12 76 PHE A CA 1
ATOM 611 C C . PHE A 1 76 ? -11.439 1.522 10.897 1.00 93.12 76 PHE A C 1
ATOM 613 O O . PHE A 1 76 ? -12.315 1.903 11.670 1.00 93.12 76 PHE A O 1
ATOM 620 N N . THR A 1 77 ? -11.733 0.907 9.748 1.00 91.88 77 THR A N 1
ATOM 621 C CA . THR A 1 77 ? -13.107 0.660 9.287 1.00 91.88 77 THR A CA 1
ATOM 622 C C . THR A 1 77 ? -13.886 -0.273 10.217 1.00 91.88 77 THR A C 1
ATOM 624 O O . THR A 1 77 ? -15.099 -0.129 10.327 1.00 91.88 77 THR A O 1
ATOM 627 N N . ALA A 1 78 ? -13.222 -1.187 10.932 1.00 90.25 78 ALA A N 1
ATOM 628 C CA . ALA A 1 78 ? -13.888 -2.015 11.938 1.00 90.25 78 ALA A CA 1
ATOM 629 C C . ALA A 1 78 ? -14.394 -1.195 13.145 1.00 90.25 78 ALA A C 1
ATOM 631 O O . ALA A 1 78 ? -15.399 -1.564 13.752 1.00 90.25 78 ALA A O 1
ATOM 632 N N . PHE A 1 79 ? -13.738 -0.076 13.479 1.00 91.81 79 PHE A N 1
ATOM 633 C CA . PHE A 1 79 ? -14.204 0.856 14.514 1.00 91.81 79 PHE A CA 1
ATOM 634 C C . PHE A 1 79 ? -15.223 1.868 13.960 1.00 91.81 79 PHE A C 1
ATOM 636 O O . PHE A 1 79 ? -16.235 2.134 14.609 1.00 91.81 79 PHE A O 1
ATOM 643 N N 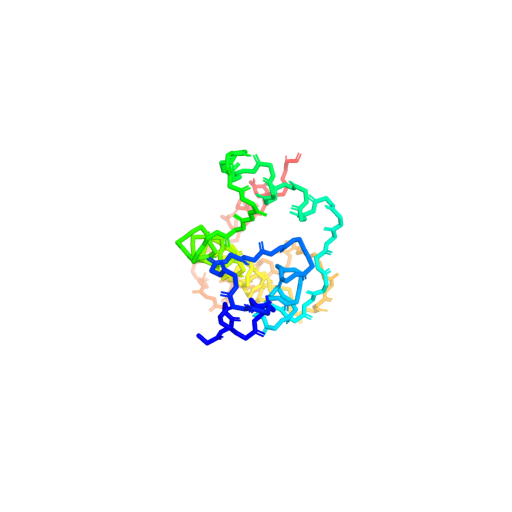. ASP A 1 80 ? -14.998 2.408 12.757 1.00 92.31 80 ASP A N 1
ATOM 644 C CA . ASP A 1 80 ? -15.854 3.423 12.120 1.00 92.31 80 ASP A CA 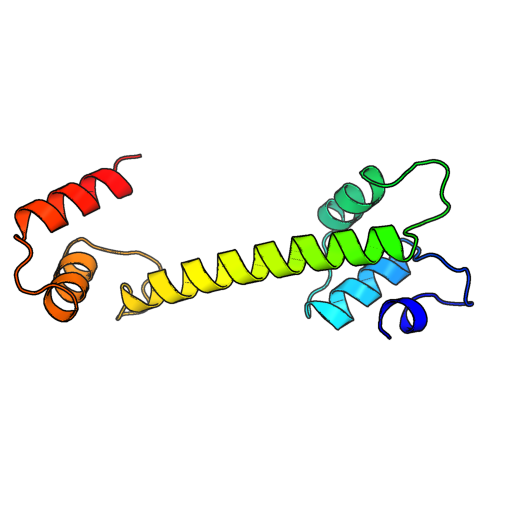1
ATOM 645 C C . ASP A 1 80 ? -17.106 2.805 11.474 1.00 92.31 80 ASP A C 1
ATOM 647 O O . ASP A 1 80 ? -17.307 2.847 10.261 1.00 92.31 80 ASP A O 1
ATOM 651 N N . THR A 1 81 ? -17.975 2.214 12.299 1.00 86.50 81 THR A N 1
ATOM 652 C CA . THR A 1 81 ? -19.163 1.476 11.823 1.00 86.50 81 THR A CA 1
ATOM 653 C C . THR A 1 81 ? -20.176 2.330 11.052 1.00 86.50 81 THR A C 1
ATOM 655 O O . THR A 1 81 ? -21.055 1.782 10.391 1.00 86.50 81 THR A O 1
ATOM 658 N N . TYR A 1 82 ? -20.062 3.658 11.131 1.00 90.25 82 TYR A N 1
ATOM 659 C CA . TYR A 1 82 ? -20.909 4.611 10.413 1.00 90.25 82 TYR A CA 1
ATOM 660 C C . TYR A 1 82 ? -20.202 5.264 9.214 1.00 90.25 82 TYR A C 1
ATOM 662 O O . TYR A 1 82 ? -20.786 6.150 8.595 1.00 90.25 82 TYR A O 1
ATOM 670 N N . TYR A 1 83 ? -18.974 4.846 8.882 1.00 90.44 83 TYR A N 1
ATOM 671 C CA . TYR A 1 83 ? -18.184 5.358 7.756 1.00 90.44 83 TYR A CA 1
ATOM 672 C C . TYR A 1 83 ? -18.049 6.890 7.734 1.00 90.44 83 TYR A C 1
ATOM 674 O O . TYR A 1 83 ? -18.126 7.522 6.679 1.00 90.44 83 TYR A O 1
ATOM 682 N N . ARG A 1 84 ? -17.856 7.508 8.903 1.00 94.12 84 ARG A N 1
ATOM 683 C CA . ARG A 1 84 ? -17.726 8.968 9.036 1.00 94.12 84 ARG A CA 1
ATOM 684 C C . ARG A 1 84 ? -16.341 9.482 8.647 1.00 94.12 84 ARG A C 1
ATOM 686 O O . ARG A 1 84 ? -16.173 10.679 8.431 1.00 94.12 84 ARG A O 1
ATOM 693 N N . GLY A 1 85 ? -15.348 8.598 8.578 1.00 93.06 85 GLY A N 1
ATOM 694 C CA . GLY A 1 85 ? -13.948 8.940 8.336 1.00 93.06 85 GLY A CA 1
ATOM 695 C C . GLY A 1 85 ? -13.198 9.411 9.585 1.00 93.06 85 GLY A C 1
ATOM 696 O O . GLY A 1 85 ? -12.029 9.773 9.485 1.00 93.06 85 GLY A O 1
ATOM 697 N N . PHE A 1 86 ? -13.836 9.391 10.757 1.00 92.19 86 PHE A N 1
ATOM 698 C CA . PHE A 1 86 ? -13.233 9.715 12.050 1.00 92.19 86 PHE A CA 1
ATOM 699 C C . PHE A 1 86 ? -13.827 8.833 13.152 1.00 92.19 86 PHE A C 1
ATOM 701 O O . PHE A 1 86 ? -14.969 8.387 13.050 1.00 92.19 86 PHE A O 1
ATOM 708 N N . LEU A 1 87 ? -13.053 8.601 14.215 1.00 91.38 87 LEU A N 1
ATOM 709 C CA . LEU A 1 87 ? -13.479 7.800 15.362 1.00 91.38 87 LEU A CA 1
ATOM 710 C C . LEU A 1 87 ? -13.834 8.696 16.543 1.00 91.38 87 LEU A C 1
ATOM 712 O O . LEU A 1 87 ? -13.082 9.587 16.927 1.00 91.38 87 LEU A O 1
ATOM 716 N N . THR A 1 88 ? -14.982 8.419 17.141 1.00 92.00 88 THR A N 1
ATOM 717 C CA . THR A 1 88 ? -15.433 9.021 18.395 1.00 92.00 88 THR A CA 1
ATOM 718 C C . THR A 1 88 ? -15.179 8.074 19.566 1.00 92.00 88 THR A C 1
ATOM 720 O O . THR A 1 88 ? -14.997 6.867 19.388 1.00 92.00 88 THR A O 1
ATOM 723 N N . LEU A 1 89 ? -15.228 8.602 20.791 1.00 92.12 89 LEU A N 1
ATOM 724 C CA . LEU A 1 89 ? -15.156 7.778 22.000 1.00 92.12 89 LEU A CA 1
ATOM 725 C C . LEU A 1 89 ? -16.242 6.687 22.019 1.00 92.12 89 LEU A C 1
ATOM 727 O O . LEU A 1 89 ? -15.986 5.571 22.465 1.00 92.12 89 LEU A O 1
ATOM 731 N N . GLU A 1 90 ? -17.444 6.988 21.523 1.00 92.19 90 GLU A N 1
ATOM 732 C CA . GLU A 1 90 ? -18.530 6.007 21.466 1.00 92.19 90 GLU A CA 1
ATOM 733 C C . GLU A 1 90 ? -18.267 4.894 20.442 1.00 92.19 90 GLU A C 1
ATOM 735 O O . GLU A 1 90 ? -18.603 3.743 20.722 1.00 92.19 90 GLU A O 1
ATOM 740 N N . ASP A 1 91 ? -17.594 5.180 19.318 1.00 92.75 91 ASP A N 1
ATOM 741 C CA . ASP A 1 91 ? -17.148 4.128 18.387 1.00 92.75 91 ASP A CA 1
ATOM 742 C C . ASP A 1 91 ? -16.160 3.182 19.076 1.00 92.75 91 ASP A C 1
ATOM 744 O O . ASP A 1 91 ? -16.308 1.962 19.002 1.00 92.75 91 ASP A O 1
ATOM 748 N N . PHE A 1 92 ? -15.204 3.742 19.827 1.00 91.00 92 PHE A N 1
ATOM 749 C CA . PHE A 1 92 ? -14.265 2.966 20.637 1.00 91.00 92 PHE A CA 1
ATOM 750 C C . PHE A 1 92 ? -14.996 2.092 21.655 1.00 91.00 92 PHE A C 1
ATOM 752 O O . PHE A 1 92 ? -14.818 0.876 21.657 1.00 91.00 92 PHE A O 1
ATOM 759 N N . LYS A 1 93 ? -15.867 2.671 22.488 1.00 91.31 93 LYS A N 1
ATOM 760 C CA . LYS A 1 93 ? -16.638 1.898 23.472 1.00 91.31 93 LYS A CA 1
ATOM 761 C C . LYS A 1 93 ? -17.470 0.801 22.812 1.00 91.31 93 LYS A C 1
ATOM 763 O O . LYS A 1 93 ? -17.509 -0.318 23.315 1.00 91.31 93 LYS A O 1
ATOM 768 N N . LYS A 1 94 ? -18.122 1.088 21.682 1.00 92.06 94 LYS A N 1
ATOM 769 C CA . LYS A 1 94 ? -18.916 0.105 20.932 1.00 92.06 94 LYS A CA 1
ATOM 770 C C . LYS A 1 94 ? -18.051 -1.045 20.415 1.00 92.06 94 LYS A C 1
ATOM 772 O O . LYS A 1 94 ? -18.463 -2.194 20.560 1.00 92.06 94 LYS A O 1
ATOM 777 N N . ALA A 1 95 ? -16.877 -0.757 19.857 1.00 91.75 95 ALA A N 1
ATOM 778 C CA . ALA A 1 95 ? -15.950 -1.778 19.376 1.00 91.75 95 ALA A CA 1
ATOM 779 C C . ALA A 1 95 ? -15.396 -2.626 20.535 1.00 91.75 95 ALA A C 1
ATOM 781 O O . ALA A 1 95 ? -15.515 -3.851 20.516 1.00 91.75 95 ALA A O 1
ATOM 782 N N . PHE A 1 96 ? -14.883 -1.990 21.594 1.00 92.38 96 PHE A N 1
ATOM 783 C CA . PHE A 1 96 ? -14.330 -2.687 22.761 1.00 92.38 96 PHE A CA 1
ATOM 784 C C . PHE A 1 96 ? -15.371 -3.534 23.501 1.00 92.38 96 PHE A C 1
ATOM 786 O O . PHE A 1 96 ? -15.044 -4.638 23.927 1.00 92.38 96 PHE A O 1
ATOM 793 N N . ARG A 1 97 ? -16.636 -3.098 23.584 1.00 92.19 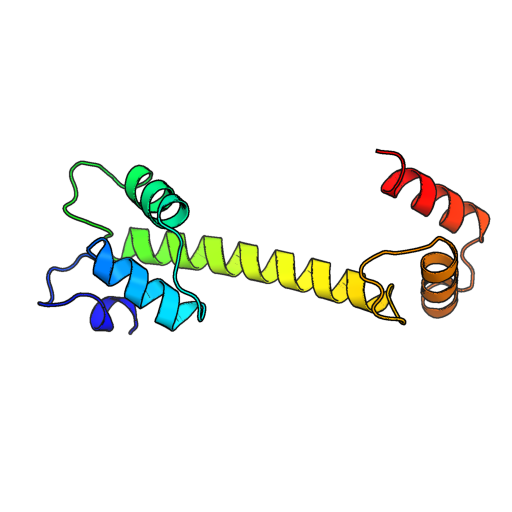97 ARG A N 1
ATOM 794 C CA . ARG A 1 97 ? -17.721 -3.922 24.150 1.00 92.19 97 ARG A CA 1
ATOM 795 C C . ARG A 1 97 ? -17.950 -5.228 23.382 1.00 92.19 97 ARG A C 1
ATOM 797 O O . ARG A 1 97 ? -18.371 -6.200 23.996 1.00 92.19 97 ARG A O 1
ATOM 804 N N . GLN A 1 98 ? -17.672 -5.274 22.078 1.00 91.19 98 GLN A N 1
ATOM 805 C CA . GLN A 1 98 ? -17.827 -6.496 21.279 1.00 91.19 98 GLN A CA 1
ATOM 806 C C . GLN A 1 98 ? -16.641 -7.451 21.438 1.00 91.19 98 GLN A C 1
ATOM 808 O O . GLN A 1 98 ? -16.840 -8.655 21.564 1.00 91.19 98 GLN A O 1
ATOM 813 N N . VAL A 1 99 ? -15.412 -6.926 21.444 1.00 90.81 99 VAL A N 1
ATOM 814 C CA . VAL A 1 99 ? -14.194 -7.760 21.422 1.00 90.81 99 VAL A CA 1
ATOM 815 C C . VAL A 1 99 ? -13.610 -8.043 22.808 1.00 90.81 99 VAL A C 1
ATOM 817 O O . VAL A 1 99 ? -12.943 -9.054 23.003 1.00 90.81 99 VAL A O 1
ATOM 820 N N . ALA A 1 100 ? -13.854 -7.165 23.781 1.00 92.38 100 ALA A N 1
ATOM 821 C CA . ALA A 1 100 ? -13.319 -7.245 25.136 1.00 92.38 100 ALA A CA 1
ATOM 822 C C . ALA A 1 100 ? -14.335 -6.706 26.170 1.00 92.38 100 ALA A C 1
ATOM 824 O O . ALA A 1 100 ? -14.043 -5.742 26.878 1.00 92.38 100 ALA A O 1
ATOM 825 N N . PRO A 1 101 ? -15.522 -7.330 26.317 1.00 92.56 101 PRO A N 1
ATOM 826 C CA . PRO A 1 101 ? -16.613 -6.828 27.167 1.00 92.56 101 PRO A CA 1
ATOM 827 C C . PRO A 1 101 ? -16.262 -6.697 28.658 1.00 92.56 101 PRO A C 1
ATOM 829 O O . PRO A 1 101 ? -16.950 -5.996 29.391 1.00 92.56 101 PRO A O 1
ATOM 832 N N . LYS A 1 102 ? -15.204 -7.376 29.123 1.00 94.12 102 LYS A N 1
ATOM 833 C CA . LYS A 1 102 ? -14.714 -7.293 30.509 1.00 94.12 102 LYS A CA 1
ATOM 834 C C . LYS A 1 102 ? -13.743 -6.131 30.742 1.00 94.12 102 LYS A C 1
ATOM 836 O O . LYS A 1 102 ? -13.344 -5.902 31.881 1.00 94.12 102 LYS A O 1
ATOM 841 N N . LEU A 1 103 ? -13.323 -5.434 29.686 1.00 92.81 103 LEU A N 1
ATOM 842 C CA . LEU A 1 103 ? -12.411 -4.306 29.801 1.00 92.81 103 LEU A CA 1
ATOM 843 C C . LEU A 1 103 ? -13.157 -3.106 30.417 1.00 92.81 103 LEU A C 1
ATOM 845 O O . LEU A 1 103 ? -14.211 -2.728 29.901 1.00 92.81 103 LEU A O 1
ATOM 849 N N . PRO A 1 104 ? -12.638 -2.481 31.489 1.00 94.06 104 PRO A N 1
ATOM 850 C CA . PRO A 1 104 ? -13.286 -1.321 32.091 1.00 94.06 104 PRO A CA 1
ATOM 851 C C . PRO A 1 104 ? -13.407 -0.156 31.101 1.00 94.06 104 PRO A C 1
ATOM 853 O O . PRO A 1 104 ? -12.436 0.192 30.426 1.00 94.06 104 PRO A O 1
ATOM 856 N N . GLU A 1 105 ? -14.562 0.523 31.066 1.00 91.44 105 GLU A N 1
ATOM 857 C CA . GLU A 1 105 ? -14.760 1.684 30.176 1.00 91.44 105 GLU A CA 1
ATOM 858 C C . GLU A 1 105 ? -13.731 2.797 30.421 1.00 91.44 105 GLU A C 1
ATOM 860 O O . GLU A 1 105 ? -13.344 3.504 29.491 1.00 91.44 105 GLU A O 1
ATOM 865 N N . ARG A 1 106 ? -13.235 2.928 31.658 1.00 93.62 106 ARG A N 1
ATOM 866 C CA . ARG A 1 106 ? -12.165 3.873 31.995 1.00 93.62 106 ARG A CA 1
ATOM 867 C C . ARG A 1 106 ? -10.879 3.590 31.217 1.00 93.62 106 ARG A C 1
ATOM 869 O O . ARG A 1 106 ? -10.271 4.528 30.717 1.00 93.62 106 ARG A O 1
ATOM 876 N N . THR A 1 107 ? -10.502 2.322 31.065 1.00 93.75 107 THR A N 1
ATOM 877 C CA . THR A 1 107 ? -9.326 1.932 30.278 1.00 93.75 107 THR A CA 1
ATOM 878 C C . THR A 1 107 ? -9.528 2.281 28.806 1.00 93.75 107 THR A C 1
ATOM 880 O O . THR A 1 107 ? -8.623 2.819 28.179 1.00 93.75 107 THR A O 1
ATOM 883 N N . VAL A 1 108 ? -10.732 2.072 28.261 1.00 92.88 108 VAL A N 1
ATOM 884 C CA . VAL A 1 108 ? -11.063 2.473 26.881 1.00 92.88 108 VAL A CA 1
ATOM 885 C C . VAL A 1 108 ? -10.945 3.991 26.700 1.00 92.88 108 VAL A C 1
ATOM 887 O O . VAL A 1 108 ? -10.384 4.452 25.708 1.00 92.88 108 VAL A O 1
ATOM 890 N N . LEU A 1 109 ? -11.428 4.775 27.669 1.00 93.25 109 LEU A N 1
ATOM 891 C CA . LEU A 1 109 ? -11.305 6.234 27.663 1.00 93.25 109 LEU A CA 1
ATOM 892 C C . LEU A 1 109 ? -9.842 6.696 27.726 1.00 93.25 109 LEU A C 1
ATOM 894 O O . LEU A 1 109 ? -9.469 7.628 27.015 1.00 93.25 109 LEU A O 1
ATOM 898 N N . GLU A 1 110 ? -9.023 6.072 28.571 1.00 93.19 110 GLU A N 1
ATOM 899 C CA . GLU A 1 110 ? -7.597 6.393 28.700 1.00 93.19 110 GLU A CA 1
ATOM 900 C C . GLU A 1 110 ? -6.830 6.069 27.411 1.00 93.19 110 GLU A C 1
ATOM 902 O O . GLU A 1 110 ? -6.048 6.898 26.949 1.00 93.19 110 GLU A O 1
ATOM 907 N N . VAL A 1 111 ? -7.129 4.936 26.766 1.00 90.75 111 VAL A N 1
ATOM 908 C CA . VAL A 1 111 ? -6.582 4.579 25.446 1.00 90.75 111 VAL A CA 1
ATOM 909 C C . VAL A 1 111 ? -7.000 5.601 24.387 1.00 90.75 111 VAL A C 1
ATOM 911 O O . VAL A 1 111 ? -6.154 6.091 23.642 1.00 90.75 111 VAL A O 1
ATOM 914 N N . PHE A 1 112 ? -8.284 5.970 24.338 1.00 91.12 112 PHE A N 1
ATOM 915 C CA . PHE A 1 112 ? -8.778 6.970 23.389 1.00 91.12 112 PHE A CA 1
ATOM 916 C C . PHE A 1 112 ? -8.072 8.320 23.580 1.00 91.12 112 PHE A C 1
ATOM 918 O O . PHE A 1 112 ? -7.586 8.906 22.616 1.00 91.12 112 PHE A O 1
ATOM 925 N N . ARG A 1 113 ? -7.942 8.791 24.827 1.00 92.00 113 ARG A N 1
ATOM 926 C CA . ARG A 1 113 ? -7.180 10.010 25.129 1.00 92.00 113 ARG A CA 1
ATOM 927 C C . ARG A 1 113 ? -5.725 9.871 24.688 1.00 92.00 113 ARG A C 1
ATOM 929 O O . ARG A 1 113 ? -5.237 10.751 23.996 1.00 92.00 113 ARG A O 1
ATOM 936 N N . GLY A 1 114 ? -5.046 8.772 25.003 1.00 90.81 114 GLY A N 1
ATOM 937 C CA . GLY A 1 114 ? -3.650 8.570 24.601 1.00 90.81 114 GLY A CA 1
ATOM 938 C C . GLY A 1 114 ? -3.422 8.632 23.084 1.00 90.81 114 GLY A C 1
ATOM 939 O O . GLY A 1 114 ? -2.391 9.134 22.652 1.00 90.81 114 GLY A O 1
ATOM 940 N N . ILE A 1 115 ? -4.383 8.165 22.279 1.00 85.38 115 ILE A N 1
ATOM 941 C CA . ILE A 1 115 ? -4.273 8.135 20.810 1.00 85.38 115 ILE A CA 1
ATOM 942 C C . ILE A 1 115 ? -4.583 9.498 20.174 1.00 85.38 115 ILE A C 1
ATOM 944 O O . ILE A 1 115 ? -3.907 9.888 19.227 1.00 85.38 115 ILE A O 1
ATOM 948 N N . PHE A 1 116 ? -5.601 10.214 20.663 1.00 76.56 116 PHE A N 1
ATOM 949 C CA . PHE A 1 116 ? -6.132 11.418 20.003 1.00 76.56 116 PHE A CA 1
ATOM 950 C C . PHE A 1 116 ? -5.740 12.745 20.679 1.00 76.56 116 PHE A C 1
ATOM 952 O O . PHE A 1 116 ? -6.286 13.782 20.318 1.00 76.56 116 PHE A O 1
ATOM 959 N N . SER A 1 117 ? -4.822 12.734 21.653 1.00 73.50 117 SER A N 1
ATOM 960 C CA . SER A 1 117 ? -4.342 13.958 22.334 1.00 73.50 117 SER A CA 1
ATOM 961 C C . SER A 1 117 ? -3.029 14.528 21.773 1.00 73.50 117 SER A C 1
ATOM 963 O O . SER A 1 117 ? -2.354 15.268 22.487 1.00 73.50 117 SER A O 1
ATOM 965 N N . ALA A 1 118 ? -2.639 14.173 20.546 1.00 51.16 118 ALA A N 1
ATOM 966 C CA . ALA A 1 118 ? -1.470 14.742 19.863 1.00 51.16 118 ALA A CA 1
ATOM 967 C C . ALA A 1 118 ? -1.890 15.881 18.926 1.00 51.16 118 ALA A 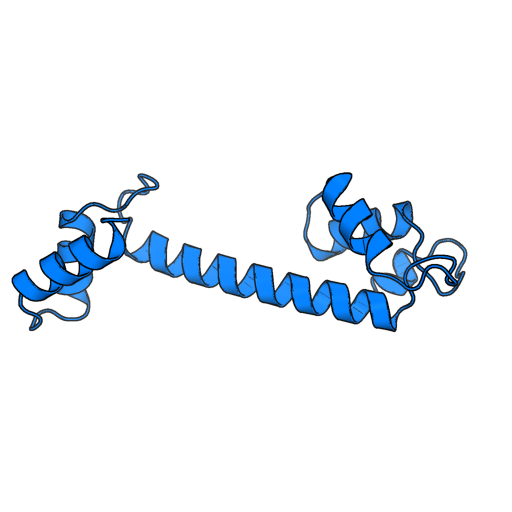C 1
ATOM 969 O O . ALA A 1 118 ? -1.149 16.887 18.873 1.00 51.16 118 ALA A O 1
#

pLDDT: mean 92.07, std 5.53, range [51.16, 97.12]

Sequence (118 aa):
MVFKACDEDHKGYLSREDFKTAVVMLFGYKPSKIEVDSVMSSINPNTSGILLEGFLNIVRKKKEAQRYRNEVRHIFTAFDTYYRGFLTLEDFKKAFRQVAPKLPERTVLEVFRGIFSA